Protein AF-A0A7K2EB29-F1 (afdb_monomer)

Sequence (87 aa):
MTESTPEQGSADGYAAALAELQKILDALEAPDVDVDALASHVDRAAELLRFCRERLVAAETQVTEIVAGLEDLTTESDAPGESSGDG

Nearest PDB structures (foldseek):
  6dkm-assembly2_C  TM=9.517E-01  e=2.958E+00  synthetic construct
  8oir-assembly1_Aa  TM=5.114E-01  e=1.850E+00  Homo sapiens
  8eja-assembly1_B  TM=6.001E-01  e=6.612E+00  synthetic construct
  5o66-assembly1_F  TM=5.734E-01  e=4.729E+00  Escherichia coli O157:H7
  7v2y-assembly1_E  TM=5.494E-01  e=6.612E+00  Saccharomyces cerevisiae S288C

Solvent-accessible surface area (backbone atoms only — not comparable to full-atom values): 5412 Å² total; per-residue (Å²): 141,80,81,92,71,89,87,69,81,48,91,85,25,66,70,49,44,51,55,51,44,52,53,45,50,57,53,65,70,37,96,82,57,50,75,72,54,50,54,54,46,51,52,52,42,52,53,42,51,50,53,46,48,54,53,50,52,54,50,52,52,53,52,51,54,51,52,53,55,53,51,58,72,54,55,81,76,64,76,83,84,78,73,88,80,89,130

Structure (mmCIF, N/CA/C/O backbone):
data_AF-A0A7K2EB29-F1
#
_entry.id   AF-A0A7K2EB29-F1
#
loop_
_atom_site.group_PDB
_atom_site.id
_atom_site.type_symbol
_atom_site.label_atom_id
_atom_site.label_alt_id
_atom_site.label_comp_id
_atom_site.label_asym_id
_atom_site.label_entity_id
_atom_site.label_seq_id
_atom_site.pdbx_PDB_ins_code
_atom_site.Cartn_x
_atom_site.Cartn_y
_atom_site.Cartn_z
_atom_site.occupancy
_atom_site.B_iso_or_equiv
_atom_site.auth_seq_id
_atom_site.auth_comp_id
_atom_site.auth_asym_id
_atom_site.auth_atom_id
_atom_site.pdbx_PDB_model_num
ATOM 1 N N . MET A 1 1 ? -32.409 -14.194 10.646 1.00 50.88 1 MET A N 1
ATOM 2 C CA . MET A 1 1 ? -31.369 -15.234 10.804 1.00 50.88 1 MET A CA 1
ATOM 3 C C . MET A 1 1 ? -30.916 -15.549 9.390 1.00 50.88 1 MET A C 1
ATOM 5 O O . MET A 1 1 ? -31.744 -16.045 8.647 1.00 50.88 1 MET A O 1
ATOM 9 N N . THR A 1 2 ? -29.779 -15.114 8.860 1.00 40.84 2 THR A N 1
ATOM 10 C CA . THR A 1 2 ? -28.398 -14.929 9.353 1.00 40.84 2 THR A CA 1
ATOM 11 C C . THR A 1 2 ? -27.786 -13.764 8.553 1.00 40.84 2 THR A C 1
ATOM 13 O O . THR A 1 2 ? -27.973 -13.702 7.346 1.00 40.84 2 THR A O 1
ATOM 16 N N . GLU A 1 3 ? -27.374 -12.683 9.206 1.00 37.62 3 GLU A N 1
ATOM 17 C CA . GLU A 1 3 ? -25.996 -12.384 9.637 1.00 37.62 3 GLU A CA 1
ATOM 18 C C . GLU A 1 3 ? -25.286 -11.465 8.630 1.00 37.62 3 GLU A C 1
ATOM 20 O O . GLU A 1 3 ? -25.116 -11.773 7.455 1.00 37.62 3 GLU A O 1
ATOM 25 N N . SER A 1 4 ? -24.969 -10.273 9.126 1.00 46.00 4 SER A N 1
ATOM 26 C CA . SER A 1 4 ? -24.246 -9.199 8.468 1.00 46.00 4 SER A CA 1
ATOM 27 C C . SER A 1 4 ? -22.870 -9.683 8.012 1.00 46.00 4 SER A C 1
ATOM 29 O O . SER A 1 4 ? -22.025 -9.988 8.846 1.00 46.00 4 SER A O 1
ATOM 31 N N . THR A 1 5 ? -22.604 -9.716 6.708 1.00 41.78 5 THR A N 1
ATOM 32 C CA . THR A 1 5 ? -21.235 -9.861 6.194 1.00 41.78 5 THR A CA 1
ATOM 33 C C . THR A 1 5 ? -20.850 -8.545 5.528 1.00 41.78 5 THR A C 1
ATOM 35 O O . THR A 1 5 ? -21.435 -8.207 4.496 1.00 41.7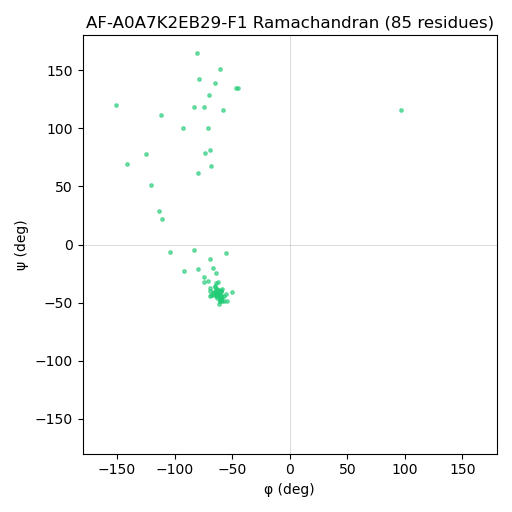8 5 THR A O 1
ATOM 38 N N . PRO A 1 6 ? -19.910 -7.756 6.080 1.00 45.75 6 PRO A N 1
ATOM 39 C CA . PRO A 1 6 ? -19.315 -6.661 5.336 1.00 45.75 6 PRO A CA 1
ATOM 40 C C . PRO A 1 6 ? -18.361 -7.270 4.298 1.00 45.75 6 PRO A C 1
ATOM 42 O O . PRO A 1 6 ? -17.149 -7.303 4.474 1.00 45.75 6 PRO A O 1
ATOM 45 N N . GLU A 1 7 ? -18.930 -7.771 3.203 1.00 43.94 7 GLU A N 1
ATOM 46 C CA . GLU A 1 7 ? -18.245 -8.068 1.940 1.00 43.94 7 GLU A CA 1
ATOM 47 C C . GLU A 1 7 ? -17.825 -6.739 1.293 1.00 43.94 7 GLU A C 1
ATOM 49 O O . GLU A 1 7 ? -18.394 -6.302 0.298 1.00 43.94 7 GLU A O 1
ATOM 54 N N . GLN A 1 8 ? -16.890 -6.018 1.906 1.00 46.22 8 GLN A N 1
ATOM 55 C CA . GLN A 1 8 ? -16.304 -4.807 1.322 1.00 46.22 8 GLN A CA 1
ATOM 56 C C . GLN A 1 8 ? -14.793 -4.993 1.177 1.00 46.22 8 GLN A C 1
ATOM 58 O O . GLN A 1 8 ? -13.984 -4.167 1.591 1.00 46.22 8 GLN A O 1
ATOM 63 N N . GLY A 1 9 ? -14.413 -6.108 0.551 1.00 44.88 9 GLY A N 1
ATOM 64 C CA . GLY A 1 9 ? -13.160 -6.234 -0.185 1.00 44.88 9 GLY A CA 1
ATOM 65 C C . GLY A 1 9 ? -13.320 -5.599 -1.564 1.00 44.88 9 GLY A C 1
ATOM 66 O O . GLY A 1 9 ? -13.273 -6.292 -2.576 1.00 44.88 9 GLY A O 1
ATOM 67 N N . SER A 1 10 ? -13.596 -4.294 -1.610 1.00 42.44 10 SER A N 1
ATOM 68 C CA . SER A 1 10 ? -13.667 -3.555 -2.871 1.00 42.44 10 SER A CA 1
ATOM 69 C C . SER A 1 10 ? -12.314 -3.633 -3.579 1.00 42.44 10 SER A C 1
ATOM 71 O O . SER A 1 10 ? -11.273 -3.737 -2.930 1.00 42.44 10 SER A O 1
ATOM 73 N N . ALA A 1 11 ? -12.324 -3.567 -4.909 1.00 47.81 11 ALA A N 1
ATOM 74 C CA . ALA A 1 11 ? -11.141 -3.624 -5.773 1.00 47.81 11 ALA A CA 1
ATOM 75 C C . ALA A 1 11 ? -10.051 -2.569 -5.450 1.00 47.81 11 ALA A C 1
ATOM 77 O O . ALA A 1 11 ? -8.942 -2.671 -5.963 1.00 47.81 11 ALA A O 1
ATOM 78 N N . ASP A 1 12 ? -10.347 -1.631 -4.546 1.00 57.94 12 ASP A N 1
ATOM 79 C CA . ASP A 1 12 ? -9.478 -0.587 -3.993 1.00 57.94 12 ASP A CA 1
ATOM 80 C C . ASP A 1 12 ? -9.129 -0.816 -2.500 1.00 57.94 12 ASP A C 1
ATOM 82 O O . ASP A 1 12 ? -8.862 0.120 -1.753 1.00 57.94 12 ASP A O 1
ATOM 86 N N . GLY A 1 13 ? -9.223 -2.050 -1.998 1.00 79.50 13 GLY A N 1
ATOM 87 C CA . GLY A 1 13 ? -8.992 -2.388 -0.590 1.00 79.50 13 GLY A CA 1
ATOM 88 C C . GLY A 1 13 ? -7.511 -2.514 -0.211 1.00 79.50 13 GLY A C 1
ATOM 89 O O . GLY A 1 13 ? -6.643 -2.707 -1.060 1.00 79.50 13 GLY A O 1
ATOM 90 N N . TYR A 1 14 ? -7.215 -2.500 1.095 1.00 86.25 14 TYR A N 1
ATOM 91 C CA . TYR A 1 14 ? -5.854 -2.701 1.630 1.00 86.25 14 TYR A CA 1
ATOM 92 C C . TYR A 1 14 ? -5.168 -3.958 1.059 1.00 86.25 14 TYR A C 1
ATOM 94 O O . TYR A 1 14 ? -3.995 -3.923 0.699 1.00 86.25 14 TYR A O 1
ATOM 102 N N . ALA A 1 15 ? -5.912 -5.061 0.915 1.00 87.75 15 ALA A N 1
ATOM 103 C CA . ALA A 1 15 ? -5.399 -6.304 0.340 1.00 87.75 15 ALA A CA 1
ATOM 104 C C . ALA A 1 15 ? -5.010 -6.170 -1.146 1.00 87.75 15 ALA A C 1
ATOM 106 O O . ALA A 1 15 ? -4.017 -6.757 -1.572 1.00 87.75 15 ALA A O 1
ATOM 107 N N . ALA A 1 16 ? -5.759 -5.383 -1.924 1.00 87.81 16 ALA A N 1
ATOM 108 C CA . ALA A 1 16 ? -5.441 -5.115 -3.325 1.00 87.81 16 ALA A CA 1
ATOM 109 C C . ALA A 1 16 ? -4.183 -4.243 -3.443 1.00 87.81 16 ALA A C 1
ATOM 111 O O . ALA A 1 16 ? -3.277 -4.583 -4.203 1.00 87.81 16 ALA A O 1
ATOM 112 N N . ALA A 1 17 ? -4.080 -3.193 -2.621 1.00 90.06 17 ALA A N 1
ATOM 113 C CA . ALA A 1 17 ? -2.890 -2.347 -2.551 1.00 90.06 17 ALA A CA 1
ATOM 114 C C . ALA A 1 17 ? -1.636 -3.145 -2.149 1.00 90.06 17 ALA A C 1
ATOM 116 O O . ALA A 1 17 ? -0.567 -2.962 -2.728 1.00 90.06 17 ALA A O 1
ATOM 117 N N . LEU A 1 18 ? -1.771 -4.084 -1.206 1.00 90.62 18 LEU A N 1
ATOM 118 C CA . LEU A 1 18 ? -0.683 -4.975 -0.804 1.00 90.62 18 LEU A CA 1
ATOM 119 C C . LEU A 1 18 ? -0.268 -5.936 -1.931 1.00 90.62 18 LEU A C 1
ATOM 121 O O . LEU A 1 18 ? 0.922 -6.146 -2.155 1.00 90.62 18 LEU A O 1
ATOM 125 N N . ALA A 1 19 ? -1.233 -6.494 -2.665 1.00 92.50 19 ALA A N 1
ATOM 126 C CA . ALA A 1 19 ? -0.948 -7.354 -3.810 1.00 92.50 19 ALA A CA 1
ATOM 127 C C . ALA A 1 19 ? -0.256 -6.590 -4.952 1.00 92.50 19 ALA A C 1
ATOM 129 O O . ALA A 1 19 ? 0.604 -7.146 -5.634 1.00 92.50 19 ALA A O 1
ATOM 130 N N . GLU A 1 20 ? -0.616 -5.324 -5.172 1.00 91.94 20 GLU A N 1
ATOM 131 C CA . GLU A 1 20 ? 0.057 -4.458 -6.143 1.00 91.94 20 GLU A CA 1
ATOM 132 C C . GLU A 1 20 ? 1.486 -4.121 -5.699 1.00 91.94 20 GLU A C 1
ATOM 134 O O . GLU A 1 20 ? 2.409 -4.257 -6.499 1.00 91.94 20 GLU A O 1
ATOM 139 N N . LEU A 1 21 ? 1.698 -3.794 -4.418 1.00 93.69 21 LEU A N 1
ATOM 140 C CA . LEU A 1 21 ? 3.036 -3.592 -3.852 1.00 93.69 21 LEU A CA 1
ATOM 141 C C . LEU A 1 21 ? 3.942 -4.810 -4.063 1.00 93.69 21 LEU A C 1
ATOM 143 O O . LEU A 1 21 ? 5.094 -4.644 -4.457 1.00 93.69 21 LEU A O 1
ATOM 147 N N . GLN A 1 22 ? 3.422 -6.024 -3.864 1.00 93.19 22 GLN A N 1
ATOM 148 C CA . GLN A 1 22 ? 4.195 -7.246 -4.095 1.00 93.19 22 GLN A CA 1
ATOM 149 C C . GLN A 1 22 ? 4.626 -7.384 -5.561 1.00 93.19 22 GLN A C 1
ATOM 151 O O . GLN A 1 22 ? 5.789 -7.663 -5.828 1.00 93.19 22 GLN A O 1
ATOM 156 N N . LYS A 1 23 ? 3.729 -7.101 -6.515 1.00 92.44 23 LYS A N 1
ATOM 157 C CA . LYS A 1 23 ? 4.063 -7.125 -7.950 1.00 92.44 23 LYS A CA 1
ATOM 158 C C . LYS A 1 23 ? 5.123 -6.091 -8.318 1.00 92.44 23 LYS A C 1
ATOM 160 O O . LYS A 1 23 ? 5.965 -6.358 -9.168 1.00 92.44 23 LYS A O 1
ATOM 165 N N . ILE A 1 24 ? 5.063 -4.908 -7.705 1.00 92.31 24 ILE A N 1
ATOM 166 C CA . ILE A 1 24 ? 6.068 -3.864 -7.911 1.00 92.31 24 ILE A CA 1
ATOM 167 C C . ILE A 1 24 ? 7.428 -4.339 -7.391 1.00 92.31 24 ILE A C 1
ATOM 169 O O . ILE A 1 24 ? 8.425 -4.171 -8.087 1.00 92.31 24 ILE A O 1
ATOM 173 N N . LEU A 1 25 ? 7.473 -4.969 -6.213 1.00 91.50 25 LEU A N 1
ATOM 174 C CA . LEU A 1 25 ? 8.703 -5.555 -5.671 1.00 91.50 25 LEU A CA 1
ATOM 175 C C . LEU A 1 25 ? 9.273 -6.632 -6.602 1.00 91.50 25 LEU A C 1
ATOM 177 O O . LEU A 1 25 ? 10.445 -6.551 -6.956 1.00 91.50 25 LEU A O 1
ATOM 181 N N . ASP A 1 26 ? 8.440 -7.560 -7.081 1.00 91.56 26 ASP A N 1
ATOM 182 C CA . ASP A 1 26 ? 8.870 -8.599 -8.027 1.00 91.56 26 ASP A CA 1
ATOM 183 C C . ASP A 1 26 ? 9.446 -7.989 -9.323 1.00 91.56 26 ASP A C 1
ATOM 185 O O . ASP A 1 26 ? 10.432 -8.476 -9.874 1.00 91.56 26 ASP A O 1
ATOM 189 N N . ALA A 1 27 ? 8.854 -6.892 -9.810 1.00 88.12 27 ALA A N 1
ATOM 190 C CA . ALA A 1 27 ? 9.337 -6.182 -10.994 1.00 88.12 27 ALA A CA 1
ATOM 191 C C . ALA A 1 27 ? 10.660 -5.434 -10.751 1.00 88.12 27 ALA A C 1
ATOM 193 O O . ALA A 1 27 ? 11.461 -5.296 -11.674 1.00 88.12 27 ALA A O 1
ATOM 194 N N . LEU A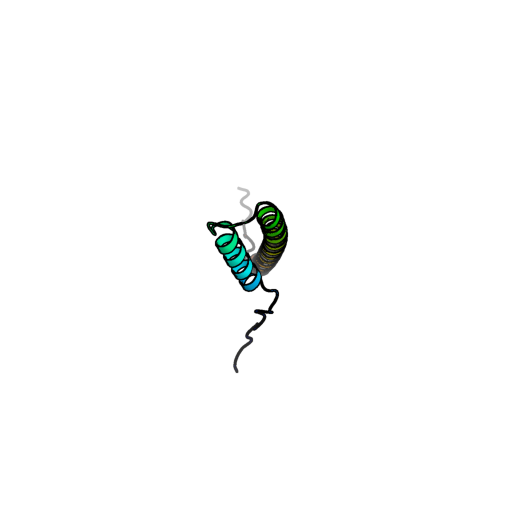 1 28 ? 10.896 -4.946 -9.530 1.00 88.06 28 LEU A N 1
ATOM 195 C CA . LEU A 1 28 ? 12.140 -4.279 -9.135 1.00 88.06 28 LEU A CA 1
ATOM 196 C C . LEU A 1 28 ? 13.304 -5.257 -8.942 1.00 88.06 28 LEU A C 1
ATOM 198 O O . LEU A 1 28 ? 14.454 -4.875 -9.137 1.00 88.06 28 LEU A O 1
ATOM 202 N N . GLU A 1 29 ? 13.019 -6.505 -8.574 1.00 88.50 29 GLU A N 1
ATOM 203 C CA . GLU A 1 29 ? 14.022 -7.566 -8.421 1.00 88.50 29 GLU A CA 1
ATOM 204 C C . GLU A 1 29 ? 14.385 -8.249 -9.752 1.00 88.50 29 GLU A C 1
ATOM 206 O O . GLU A 1 29 ? 15.286 -9.091 -9.803 1.00 88.50 29 GLU A O 1
ATOM 211 N N . ALA A 1 30 ? 13.708 -7.885 -10.846 1.00 88.75 30 ALA A N 1
ATOM 212 C CA . ALA A 1 30 ? 13.978 -8.438 -12.163 1.00 88.75 30 ALA A CA 1
ATOM 213 C C . ALA A 1 30 ? 15.393 -8.058 -12.656 1.00 88.75 30 ALA A C 1
ATOM 215 O O . ALA A 1 30 ? 15.813 -6.907 -12.524 1.00 88.75 30 ALA A O 1
ATOM 216 N N . PRO A 1 31 ? 16.132 -8.993 -13.284 1.00 82.06 31 PRO A N 1
ATOM 217 C CA . PRO A 1 31 ? 17.533 -8.783 -13.660 1.00 82.06 31 PRO A CA 1
ATOM 218 C C . PRO A 1 31 ? 17.746 -7.721 -14.752 1.00 82.06 31 PRO A C 1
ATOM 220 O O . PRO A 1 31 ? 18.847 -7.190 -14.864 1.00 82.06 31 PRO A O 1
ATOM 223 N N . ASP A 1 32 ? 16.708 -7.399 -15.528 1.00 85.25 32 ASP A N 1
ATOM 224 C CA . ASP A 1 32 ? 16.741 -6.448 -16.649 1.00 85.25 32 ASP A CA 1
ATOM 225 C C . ASP A 1 32 ? 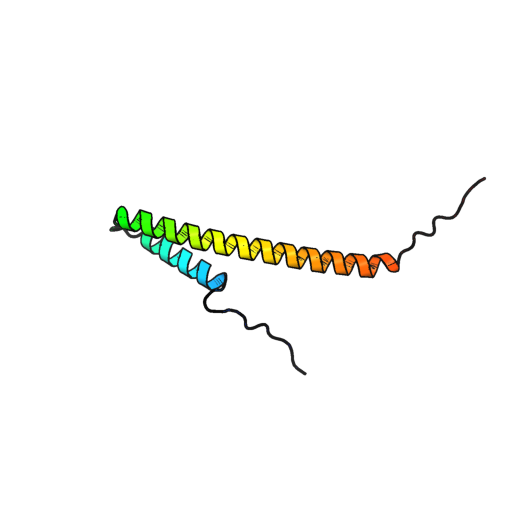15.884 -5.194 -16.379 1.00 85.25 32 ASP A C 1
ATOM 227 O O . ASP A 1 32 ? 15.317 -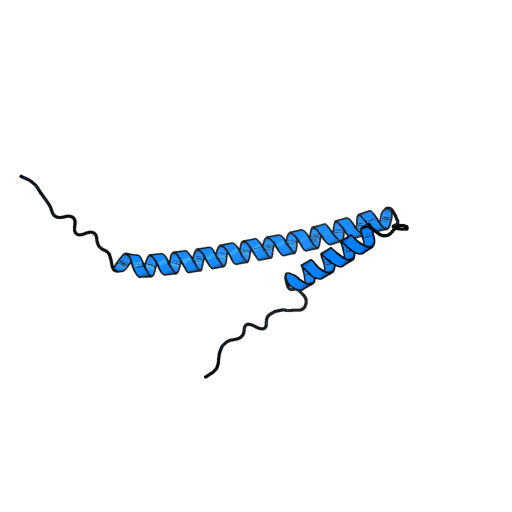4.601 -17.298 1.00 85.25 32 ASP A O 1
ATOM 231 N N . VAL A 1 33 ? 15.727 -4.801 -15.110 1.00 84.50 33 VAL A N 1
ATOM 232 C CA . VAL A 1 33 ? 14.950 -3.605 -14.760 1.00 84.50 33 VAL A CA 1
ATOM 233 C C . VAL A 1 33 ? 15.669 -2.321 -15.201 1.00 84.50 33 VAL A C 1
ATOM 235 O O . VAL A 1 33 ? 16.843 -2.098 -14.901 1.00 84.50 33 VAL A O 1
ATOM 238 N N . ASP A 1 34 ? 14.950 -1.457 -15.919 1.00 86.56 34 ASP A N 1
ATOM 239 C CA . ASP A 1 34 ? 15.452 -0.152 -16.357 1.00 86.56 34 ASP A CA 1
ATOM 240 C C . ASP A 1 34 ? 15.405 0.877 -15.209 1.00 86.56 34 ASP A C 1
ATOM 242 O O . ASP A 1 34 ? 14.466 0.893 -14.408 1.00 86.56 34 ASP A O 1
ATOM 246 N N . VAL A 1 35 ? 16.406 1.757 -15.123 1.00 84.19 35 VAL A N 1
ATOM 247 C CA . VAL A 1 35 ? 16.514 2.778 -14.065 1.00 84.19 35 VAL A CA 1
ATOM 248 C C . VAL A 1 35 ? 15.352 3.782 -14.071 1.00 84.19 35 VAL A C 1
ATOM 250 O O . VAL A 1 35 ? 14.916 4.224 -13.006 1.00 84.19 35 VAL A O 1
ATOM 253 N N . ASP A 1 36 ? 14.793 4.099 -15.239 1.00 86.12 36 ASP A N 1
ATOM 254 C CA . ASP A 1 36 ? 13.624 4.975 -15.357 1.00 86.12 36 ASP A CA 1
ATOM 255 C C . ASP A 1 36 ? 12.339 4.244 -14.919 1.00 86.12 36 ASP A C 1
ATOM 257 O O . ASP A 1 36 ? 11.433 4.834 -14.312 1.00 86.12 36 ASP A O 1
ATOM 261 N N . ALA A 1 37 ? 12.277 2.926 -15.147 1.00 85.94 37 ALA A N 1
ATOM 262 C CA . ALA A 1 37 ? 11.197 2.077 -14.644 1.00 85.94 37 ALA A CA 1
ATOM 263 C C . ALA A 1 37 ? 11.259 1.928 -13.114 1.00 85.94 37 ALA A C 1
ATOM 265 O O . ALA A 1 37 ? 10.221 1.981 -12.455 1.00 85.94 37 ALA A O 1
ATOM 266 N N . LEU A 1 38 ? 12.463 1.832 -12.537 1.00 87.19 38 LEU A N 1
ATOM 267 C CA . LEU A 1 38 ? 12.695 1.837 -11.087 1.00 87.19 38 LEU A CA 1
ATOM 268 C C . LEU A 1 38 ? 12.076 3.069 -10.418 1.00 87.19 38 LEU A C 1
ATOM 270 O O . LEU A 1 38 ? 11.345 2.928 -9.438 1.00 87.19 38 LEU A O 1
ATOM 274 N N . ALA A 1 39 ? 12.324 4.267 -10.955 1.00 89.38 39 ALA A N 1
ATOM 275 C CA . ALA A 1 39 ? 11.766 5.501 -10.404 1.00 89.38 39 ALA A CA 1
ATOM 276 C C . ALA A 1 39 ? 10.228 5.491 -10.418 1.00 89.38 39 ALA A C 1
ATOM 278 O O . ALA A 1 39 ? 9.596 5.811 -9.411 1.00 89.38 39 ALA A O 1
ATOM 279 N N . SER A 1 40 ? 9.632 5.051 -11.529 1.00 91.25 40 SER A N 1
ATOM 280 C CA . SER A 1 40 ? 8.174 4.965 -11.689 1.00 91.25 40 SER A CA 1
ATOM 281 C C . SER A 1 40 ? 7.541 3.939 -10.738 1.00 91.25 40 SER A C 1
ATOM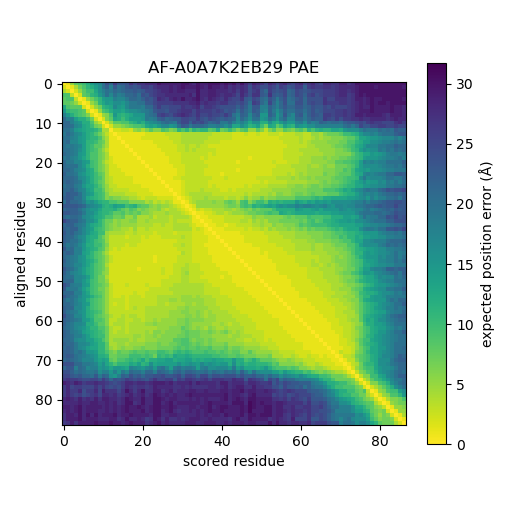 283 O O . SER A 1 40 ? 6.509 4.196 -10.121 1.00 91.25 40 SER A O 1
ATOM 285 N N . HIS A 1 41 ? 8.177 2.777 -10.580 1.00 90.88 41 HIS A N 1
ATOM 286 C CA . HIS A 1 41 ? 7.754 1.724 -9.657 1.00 90.88 41 HIS A CA 1
ATOM 287 C C . HIS A 1 41 ? 7.821 2.171 -8.193 1.00 90.88 41 HIS A C 1
ATOM 289 O O . HIS A 1 41 ? 6.891 1.919 -7.427 1.00 90.88 41 HIS A O 1
ATOM 295 N N . VAL A 1 42 ? 8.891 2.868 -7.803 1.00 92.44 42 VAL A N 1
ATOM 296 C CA . VAL A 1 42 ? 9.048 3.392 -6.440 1.00 92.44 42 VAL A CA 1
ATOM 297 C C . VAL A 1 42 ? 8.022 4.486 -6.140 1.00 92.44 42 VAL A C 1
ATOM 299 O O . VAL A 1 42 ? 7.451 4.484 -5.049 1.00 92.44 42 VAL A O 1
ATOM 302 N N . ASP A 1 43 ? 7.745 5.385 -7.090 1.00 93.56 43 ASP A N 1
ATOM 303 C CA . ASP A 1 43 ? 6.719 6.423 -6.927 1.00 93.56 43 ASP A CA 1
ATOM 304 C C . ASP A 1 43 ? 5.337 5.796 -6.699 1.00 93.56 43 ASP A C 1
ATOM 306 O O . ASP A 1 43 ? 4.671 6.076 -5.699 1.00 93.56 43 ASP A O 1
ATOM 310 N N . ARG A 1 44 ? 4.971 4.818 -7.536 1.00 92.44 44 ARG A N 1
ATOM 311 C CA . ARG A 1 44 ? 3.724 4.065 -7.380 1.00 92.44 44 ARG A CA 1
ATOM 312 C C . ARG A 1 44 ? 3.645 3.326 -6.042 1.00 92.44 44 ARG A C 1
ATOM 314 O O . ARG A 1 44 ? 2.611 3.354 -5.375 1.00 92.44 44 ARG A O 1
ATOM 321 N N . ALA A 1 45 ? 4.731 2.682 -5.616 1.00 94.25 45 ALA A N 1
ATOM 322 C CA . ALA A 1 45 ? 4.784 2.018 -4.316 1.00 94.25 45 ALA A CA 1
ATOM 323 C C . ALA A 1 45 ? 4.582 3.011 -3.158 1.00 94.25 45 ALA A C 1
ATOM 325 O O . ALA A 1 45 ? 3.884 2.701 -2.191 1.00 94.25 45 ALA A O 1
ATOM 326 N N . ALA A 1 46 ? 5.140 4.220 -3.255 1.00 94.69 46 ALA A N 1
ATOM 327 C CA . ALA A 1 46 ? 4.961 5.255 -2.243 1.00 94.69 46 ALA A CA 1
ATOM 328 C C . ALA A 1 46 ? 3.494 5.706 -2.123 1.00 94.69 46 ALA A C 1
ATOM 330 O O . ALA A 1 46 ? 3.012 5.911 -1.005 1.00 94.69 46 ALA A O 1
ATOM 331 N N . GLU A 1 47 ? 2.766 5.819 -3.238 1.00 94.50 47 GLU A N 1
ATOM 332 C CA . GLU A 1 47 ? 1.323 6.101 -3.231 1.00 94.50 47 GLU A CA 1
ATOM 333 C C . GLU A 1 47 ? 0.532 5.006 -2.506 1.00 94.50 47 GLU A C 1
ATOM 335 O O . GLU A 1 47 ? -0.263 5.296 -1.608 1.00 94.50 47 GLU A O 1
ATOM 340 N N . LEU A 1 48 ? 0.793 3.741 -2.846 1.00 93.38 48 LEU A N 1
ATOM 341 C CA . LEU A 1 48 ? 0.124 2.591 -2.233 1.00 93.38 48 LEU A CA 1
ATOM 342 C C . LEU A 1 48 ? 0.410 2.506 -0.729 1.00 93.38 48 LEU A C 1
ATOM 344 O O . LEU A 1 48 ? -0.494 2.250 0.063 1.00 93.38 48 LEU A O 1
ATOM 348 N N . LEU A 1 49 ? 1.646 2.784 -0.308 1.00 92.56 49 LEU A N 1
ATOM 349 C CA . LEU A 1 49 ? 2.014 2.815 1.109 1.00 92.56 49 LEU A CA 1
ATOM 350 C C . LEU A 1 49 ? 1.289 3.924 1.878 1.00 92.56 49 LEU A C 1
ATOM 352 O O . LEU A 1 49 ? 0.846 3.693 3.007 1.00 92.56 49 LEU A O 1
ATOM 356 N N . ARG A 1 50 ? 1.137 5.115 1.284 1.00 93.50 50 ARG A N 1
ATOM 357 C CA . ARG A 1 50 ? 0.351 6.205 1.888 1.00 93.50 50 ARG A CA 1
ATOM 358 C C . ARG A 1 50 ? -1.099 5.782 2.084 1.00 93.50 50 ARG A C 1
ATOM 360 O O . ARG A 1 50 ? -1.609 5.896 3.197 1.00 93.50 50 ARG A O 1
ATOM 367 N N . PHE A 1 51 ? -1.708 5.210 1.049 1.00 91.81 51 PHE A N 1
ATOM 368 C CA . PHE A 1 51 ? -3.067 4.682 1.116 1.00 91.81 51 PHE A CA 1
ATOM 369 C C . PHE A 1 51 ? -3.226 3.626 2.224 1.00 91.81 51 PHE A C 1
ATOM 371 O O . PHE A 1 51 ? -4.124 3.716 3.064 1.00 91.81 51 PHE A O 1
ATOM 378 N N . CYS A 1 52 ? -2.316 2.650 2.280 1.00 91.50 52 CYS A N 1
ATOM 379 C CA . CYS A 1 52 ? -2.306 1.618 3.315 1.00 91.50 52 CYS A CA 1
ATOM 380 C C . CYS A 1 52 ? -2.221 2.220 4.724 1.00 91.50 52 CYS A C 1
ATOM 382 O O . CYS A 1 52 ? -2.964 1.814 5.619 1.00 91.50 52 CYS A O 1
ATOM 384 N N . ARG A 1 53 ? -1.354 3.219 4.924 1.00 92.75 53 ARG A N 1
ATOM 385 C CA . ARG A 1 53 ? -1.191 3.892 6.216 1.00 92.75 53 ARG A CA 1
ATOM 386 C C . ARG A 1 53 ? -2.451 4.639 6.641 1.00 92.75 53 ARG A C 1
ATOM 388 O O . ARG A 1 53 ? -2.847 4.532 7.796 1.00 92.75 53 ARG A O 1
ATOM 395 N N . GLU A 1 54 ? -3.089 5.372 5.736 1.00 92.31 54 GLU A N 1
ATOM 396 C CA . GLU A 1 54 ? -4.344 6.075 6.029 1.00 92.31 54 GLU A CA 1
ATOM 397 C C . GLU A 1 54 ? -5.450 5.106 6.452 1.00 92.31 54 GLU A C 1
ATOM 399 O O . GLU A 1 54 ? -6.186 5.370 7.405 1.00 92.31 54 GLU A O 1
ATOM 404 N N . ARG A 1 55 ? -5.533 3.946 5.792 1.00 89.81 55 ARG A N 1
ATOM 405 C CA . ARG A 1 55 ? -6.494 2.898 6.149 1.00 89.81 55 ARG A CA 1
ATOM 406 C C . ARG A 1 55 ? -6.234 2.321 7.536 1.00 89.81 55 ARG A C 1
ATOM 408 O O . ARG A 1 55 ? -7.192 2.142 8.283 1.00 89.81 55 ARG A O 1
ATOM 415 N N . LEU A 1 56 ? -4.970 2.070 7.878 1.00 91.25 56 LEU A N 1
ATOM 416 C CA . LEU A 1 56 ? -4.587 1.575 9.201 1.00 91.25 56 LEU A CA 1
ATOM 417 C C . LEU A 1 56 ? -4.922 2.584 10.301 1.00 91.25 56 LEU A C 1
ATOM 419 O O . LEU A 1 56 ? -5.535 2.201 11.290 1.00 91.25 56 LEU A O 1
ATOM 423 N N . VAL A 1 57 ? -4.603 3.866 10.100 1.00 92.75 57 VAL A N 1
ATOM 424 C CA . VAL A 1 57 ? -4.933 4.927 11.067 1.00 92.75 57 VAL A CA 1
ATOM 425 C C . VAL A 1 57 ? -6.445 5.042 11.257 1.00 92.75 57 VAL A C 1
ATOM 427 O O . VAL A 1 57 ? -6.919 5.103 12.385 1.00 92.75 57 VAL A O 1
ATOM 430 N N . ALA A 1 58 ? -7.222 5.012 10.171 1.00 90.06 58 ALA A N 1
ATOM 431 C CA . ALA A 1 58 ? -8.680 5.051 10.264 1.00 90.06 58 ALA A CA 1
ATOM 432 C C . ALA A 1 58 ? -9.248 3.848 11.040 1.00 90.06 58 ALA A C 1
ATOM 434 O O . ALA A 1 58 ? -10.176 4.008 11.831 1.00 90.06 58 ALA A O 1
ATOM 435 N N . ALA A 1 59 ? -8.687 2.654 10.828 1.00 89.44 59 ALA A N 1
ATOM 436 C CA . ALA A 1 59 ? -9.077 1.460 11.570 1.00 89.44 59 ALA A CA 1
ATOM 437 C C . ALA A 1 59 ? -8.706 1.570 13.059 1.00 89.44 59 ALA A C 1
ATOM 439 O O . ALA A 1 59 ? -9.529 1.258 13.913 1.00 89.44 59 ALA A O 1
ATOM 440 N N . GLU A 1 60 ? -7.506 2.060 13.377 1.00 93.62 60 GLU A N 1
ATOM 441 C CA . GLU A 1 60 ? -7.050 2.298 14.752 1.00 93.62 60 GLU A CA 1
ATOM 442 C C . GLU A 1 60 ? -7.960 3.288 15.492 1.00 93.62 60 GLU A C 1
ATOM 444 O O . GLU A 1 60 ? -8.374 3.021 16.622 1.00 93.62 60 GLU A O 1
ATOM 449 N N . THR A 1 61 ? -8.328 4.400 14.845 1.00 94.56 61 THR A N 1
ATOM 450 C CA . THR A 1 61 ? -9.275 5.373 15.405 1.00 94.56 61 THR A CA 1
ATOM 451 C C . THR A 1 61 ? -10.622 4.721 15.697 1.00 94.56 61 THR A C 1
ATOM 453 O O . THR A 1 61 ? -11.114 4.832 16.815 1.00 94.56 61 THR A O 1
ATOM 456 N N . GLN A 1 62 ? -11.178 3.971 14.742 1.00 92.31 62 GLN A N 1
ATOM 457 C CA . GLN A 1 62 ? -12.464 3.299 14.927 1.00 92.31 62 GLN A CA 1
ATOM 458 C C . GLN A 1 62 ? -12.427 2.287 16.081 1.00 92.31 62 GLN A C 1
ATOM 460 O O . GLN A 1 62 ? -13.354 2.239 16.885 1.00 92.31 62 GLN A O 1
ATOM 465 N N . VAL A 1 63 ? -11.359 1.491 16.192 1.00 94.44 63 VAL A N 1
ATOM 466 C CA . VAL A 1 63 ? -11.180 0.557 17.314 1.00 94.44 63 VAL A CA 1
ATOM 467 C C . VAL A 1 63 ? -11.118 1.315 18.639 1.00 94.44 63 VAL A C 1
ATOM 469 O O . VAL A 1 63 ? -11.780 0.918 19.593 1.00 94.44 63 VAL A O 1
ATOM 472 N N . THR A 1 64 ? -10.370 2.417 18.688 1.00 94.56 64 THR A N 1
ATOM 473 C CA . THR A 1 64 ? -10.243 3.250 19.891 1.00 94.56 64 THR A CA 1
ATOM 474 C C . THR A 1 64 ? -11.592 3.827 20.324 1.00 94.56 64 THR A C 1
ATOM 476 O O . THR A 1 64 ? -11.935 3.748 21.499 1.00 94.56 64 THR A O 1
ATOM 479 N N . GLU A 1 65 ? -12.388 4.350 19.387 1.00 94.50 65 GLU A N 1
ATOM 480 C CA . GLU A 1 65 ? -13.732 4.872 19.671 1.00 94.50 65 GLU A CA 1
ATOM 481 C C . GLU A 1 65 ? -14.683 3.784 20.180 1.00 94.50 65 GLU A C 1
ATOM 483 O O . GLU A 1 65 ? -15.436 4.015 21.125 1.00 94.50 65 GLU A O 1
ATOM 488 N N . ILE A 1 66 ? -14.631 2.587 19.587 1.00 94.75 66 ILE A N 1
AT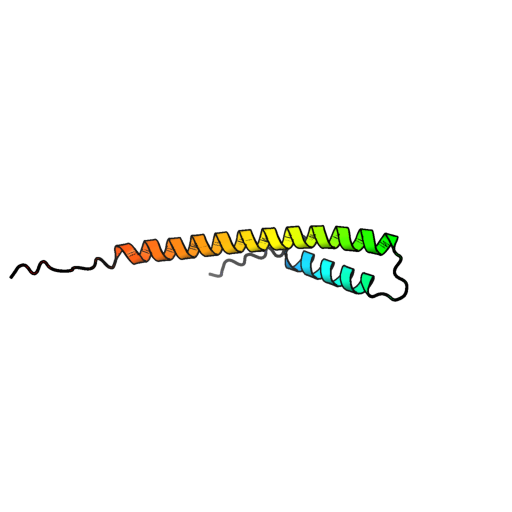OM 489 C CA . ILE A 1 66 ? -15.428 1.444 20.043 1.00 94.75 66 ILE A CA 1
ATOM 490 C C . ILE A 1 66 ? -15.044 1.089 21.481 1.00 94.75 66 ILE A C 1
ATOM 492 O O . ILE A 1 66 ? -15.923 1.010 22.331 1.00 94.75 66 ILE A O 1
ATOM 496 N N . VAL A 1 67 ? -13.751 0.912 21.770 1.00 94.38 67 VAL A N 1
ATOM 497 C CA . VAL A 1 67 ? -13.272 0.551 23.115 1.00 94.38 67 VAL A CA 1
ATOM 498 C C . VAL A 1 67 ? -13.678 1.603 24.149 1.00 94.38 67 VAL A C 1
ATOM 500 O O . VAL A 1 67 ? -14.261 1.233 25.165 1.00 94.38 67 VAL A O 1
ATOM 503 N N . ALA A 1 68 ? -13.477 2.890 23.858 1.00 93.50 68 ALA A N 1
ATOM 504 C CA . ALA A 1 68 ? -13.879 3.977 24.751 1.00 93.50 68 ALA A CA 1
ATOM 505 C C . ALA A 1 68 ? -15.392 3.972 25.031 1.00 93.50 68 ALA A C 1
ATOM 507 O O . ALA A 1 68 ? -15.821 4.162 26.167 1.00 93.50 68 ALA A O 1
ATOM 508 N N . GLY A 1 69 ? -16.212 3.699 24.010 1.00 91.69 69 GLY A N 1
ATOM 509 C CA . GLY A 1 69 ? -17.657 3.548 24.178 1.00 91.69 69 GLY A CA 1
ATOM 510 C C . GLY A 1 69 ? -18.047 2.351 25.051 1.00 91.69 69 GLY A C 1
ATOM 511 O O . GLY A 1 69 ? -19.026 2.430 25.785 1.00 91.69 69 GLY A O 1
ATOM 512 N N . LEU A 1 70 ? -17.290 1.247 25.015 1.00 92.00 70 LEU A N 1
ATOM 513 C CA . LEU A 1 70 ? -17.512 0.124 25.933 1.00 92.00 70 LEU A CA 1
ATOM 514 C C . LEU A 1 70 ? -17.140 0.485 27.380 1.00 92.00 70 LEU A C 1
ATOM 5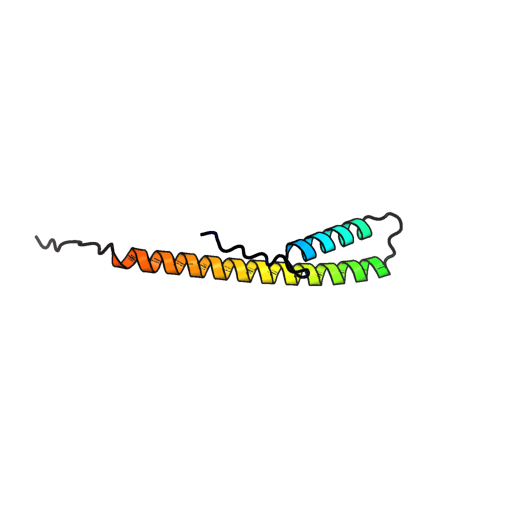16 O O . LEU A 1 70 ? -17.862 0.096 28.295 1.00 92.00 70 LEU A O 1
ATOM 520 N N . GLU A 1 71 ? -16.046 1.218 27.595 1.00 87.50 71 GLU A N 1
ATOM 521 C CA . GLU A 1 71 ? -15.600 1.640 28.932 1.00 87.50 71 GLU A CA 1
ATOM 522 C C . GLU A 1 71 ? -16.614 2.582 29.604 1.00 87.50 71 GLU A C 1
ATOM 524 O O . GLU A 1 71 ? -16.942 2.397 30.782 1.00 87.50 71 GLU A O 1
ATOM 529 N N . ASP A 1 72 ? -17.176 3.525 28.843 1.00 86.19 72 ASP A N 1
ATOM 530 C CA . ASP A 1 72 ? -18.218 4.457 29.300 1.00 86.19 72 ASP A CA 1
ATOM 531 C C . ASP A 1 72 ? -19.465 3.704 29.803 1.00 86.19 72 ASP A C 1
ATOM 533 O O . ASP A 1 72 ? -19.924 3.923 30.925 1.00 86.19 72 ASP A O 1
ATOM 537 N N . LEU A 1 73 ? -19.919 2.692 29.049 1.00 80.00 73 LEU A N 1
ATOM 538 C CA . LEU A 1 73 ? -21.057 1.838 29.422 1.00 80.00 73 LEU A CA 1
ATOM 539 C C . LEU A 1 73 ? -20.818 0.999 30.689 1.00 80.00 73 LEU A C 1
ATOM 541 O O . LEU A 1 73 ? -21.774 0.577 31.340 1.00 80.00 73 LEU A O 1
ATOM 545 N N . THR A 1 74 ? -19.561 0.714 31.034 1.00 75.62 74 THR A N 1
ATOM 546 C CA . THR A 1 74 ? -19.212 -0.081 32.226 1.00 75.62 74 THR A CA 1
ATOM 547 C C . THR A 1 74 ? -18.966 0.767 33.474 1.00 75.62 74 THR A C 1
ATOM 549 O O . THR A 1 74 ? -19.141 0.272 34.587 1.00 75.62 74 THR A O 1
ATOM 552 N N . THR A 1 75 ? -18.626 2.049 33.311 1.00 61.22 75 THR A N 1
ATOM 553 C CA . THR A 1 75 ? -18.262 2.951 34.418 1.00 61.22 75 THR A CA 1
ATOM 554 C C . THR A 1 75 ? -19.483 3.501 35.167 1.00 6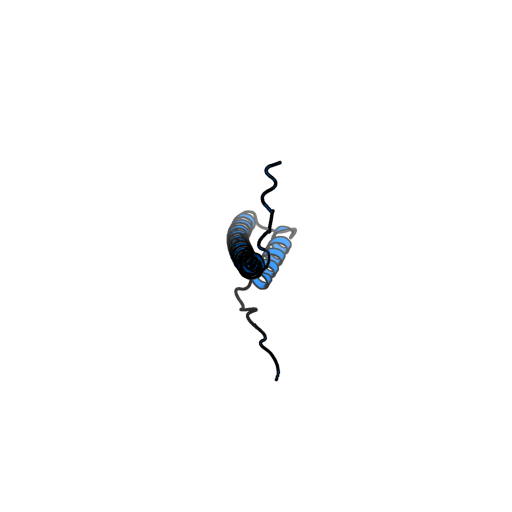1.22 75 THR A C 1
ATOM 556 O O . THR A 1 75 ? -19.380 3.837 36.344 1.00 61.22 75 THR A O 1
ATOM 559 N N . GLU A 1 76 ? -20.678 3.499 34.565 1.00 57.78 76 GLU A N 1
ATOM 560 C CA . GLU A 1 76 ? -21.923 3.843 35.279 1.00 57.78 76 GLU A CA 1
ATOM 561 C C . GLU A 1 76 ? -22.350 2.791 36.330 1.00 57.78 76 GLU A C 1
ATOM 563 O O . GLU A 1 76 ? -23.211 3.076 37.163 1.00 57.78 76 GLU A O 1
ATOM 568 N N . SER A 1 77 ? -21.753 1.588 36.337 1.00 55.44 77 SER A N 1
ATOM 569 C CA . SER A 1 77 ? -22.156 0.491 37.235 1.00 55.44 77 SER A CA 1
ATOM 570 C C . SER A 1 77 ? -21.231 0.248 38.437 1.00 55.44 77 SER A C 1
ATOM 572 O O . SER A 1 77 ? -21.602 -0.552 39.298 1.00 55.44 77 SER A O 1
ATOM 574 N N . ASP A 1 78 ? -20.080 0.919 38.543 1.00 55.22 78 ASP A N 1
ATOM 575 C CA . ASP A 1 78 ? -19.145 0.757 39.669 1.00 55.22 78 ASP A CA 1
ATOM 576 C C . ASP A 1 78 ? -18.858 2.117 40.321 1.00 55.22 78 ASP A C 1
ATOM 578 O O . ASP A 1 78 ? -17.847 2.772 40.081 1.00 55.22 78 ASP A O 1
ATOM 582 N N . ALA A 1 79 ? -19.805 2.586 41.136 1.00 59.91 79 ALA A N 1
ATOM 583 C CA . ALA A 1 79 ? -19.529 3.662 42.078 1.00 59.91 79 ALA A CA 1
ATOM 584 C C . ALA A 1 79 ? -18.690 3.084 43.234 1.00 59.91 79 ALA A C 1
ATOM 586 O O . ALA A 1 79 ? -19.205 2.229 43.964 1.00 59.91 79 ALA A O 1
ATOM 587 N N . PRO A 1 80 ? -17.448 3.547 43.478 1.00 57.84 80 PRO A N 1
ATOM 588 C CA . PRO A 1 80 ? -16.737 3.183 44.689 1.00 57.84 80 PRO A CA 1
ATOM 589 C C . PRO A 1 80 ? -17.422 3.896 45.857 1.00 57.84 80 PRO A C 1
ATOM 591 O O . PRO A 1 80 ? -17.242 5.090 46.101 1.00 57.84 80 PRO A O 1
ATOM 594 N N . GLY A 1 81 ? -18.259 3.154 46.577 1.00 62.41 81 GLY A N 1
ATOM 595 C CA . GLY A 1 81 ? -18.707 3.541 47.902 1.00 62.41 81 GLY A CA 1
ATOM 596 C C . GLY A 1 81 ? -17.537 3.453 48.874 1.00 62.41 81 GLY A C 1
ATOM 597 O O . GLY A 1 81 ? -17.428 2.469 49.597 1.00 62.41 81 GLY A O 1
ATOM 598 N N . GLU A 1 82 ? -16.670 4.465 48.917 1.00 55.59 82 GLU A N 1
ATOM 599 C CA . GLU A 1 82 ? -15.762 4.632 50.051 1.00 55.59 82 GLU A CA 1
ATOM 600 C C . GLU A 1 82 ? -16.396 5.555 51.090 1.00 55.59 82 GLU A C 1
ATOM 602 O O . GLU A 1 82 ? -16.481 6.778 50.974 1.00 55.59 82 GLU A O 1
ATOM 607 N N . SER A 1 83 ? -16.919 4.854 52.094 1.00 53.78 83 SER A N 1
ATOM 608 C CA . SER A 1 83 ? -17.448 5.315 53.362 1.00 53.78 83 SER A CA 1
ATOM 609 C C . SER A 1 83 ? -16.546 6.349 54.023 1.00 53.78 83 SER A C 1
ATOM 611 O O . SER A 1 83 ? -15.347 6.141 54.199 1.00 53.78 83 SER A O 1
ATOM 613 N N . SER A 1 84 ? -17.177 7.413 54.515 1.00 60.28 84 SER A N 1
ATOM 614 C CA . SER A 1 84 ? -16.645 8.228 55.598 1.00 60.28 84 SER A CA 1
ATOM 615 C C . SER A 1 84 ? -16.128 7.342 56.738 1.00 60.28 84 SER A C 1
ATOM 617 O O . SER A 1 84 ? -16.808 6.409 57.168 1.00 60.28 84 SER A O 1
ATOM 619 N N . GLY A 1 85 ? -14.940 7.672 57.233 1.00 58.41 85 GLY A N 1
ATOM 620 C CA . GLY A 1 85 ? -14.355 7.136 58.455 1.00 58.41 85 GLY A CA 1
ATOM 621 C C . GLY A 1 85 ? -13.627 8.257 59.190 1.00 58.41 85 GLY A C 1
ATOM 622 O O . GLY A 1 85 ? -12.403 8.296 59.193 1.00 58.41 85 GLY A O 1
ATOM 623 N N . ASP A 1 86 ? -14.398 9.204 59.728 1.0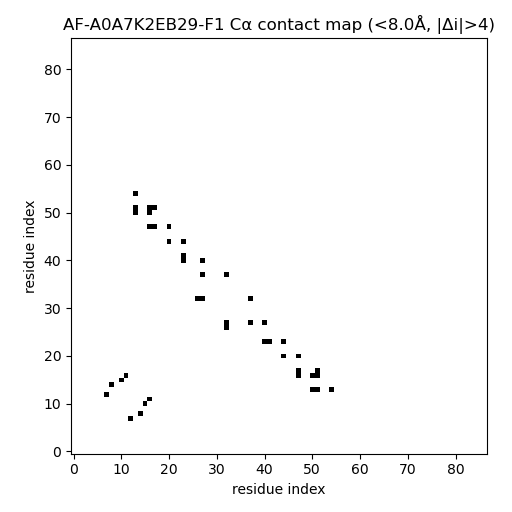0 55.56 86 ASP A N 1
ATOM 624 C CA . ASP A 1 86 ? -13.954 10.150 60.756 1.00 55.56 86 ASP A CA 1
ATOM 625 C C . ASP A 1 86 ? -14.079 9.435 62.111 1.00 55.56 86 ASP A C 1
ATOM 627 O O . ASP A 1 86 ? -15.169 8.976 62.469 1.00 55.56 86 ASP A O 1
ATOM 631 N N . GLY A 1 87 ? -12.954 9.260 62.807 1.00 61.28 87 GLY A N 1
ATOM 632 C CA . GLY A 1 87 ? -12.859 8.576 64.099 1.00 61.28 87 GLY A CA 1
ATOM 633 C C . GLY A 1 87 ? -11.447 8.593 64.658 1.00 61.28 87 GLY A C 1
ATOM 634 O O . GLY A 1 87 ? -10.617 7.814 64.144 1.00 61.28 87 GLY A O 1
#

Mean predicted aligned error: 11.87 Å

pLDDT: mean 79.21, std 18.04, range [37.62, 94.75]

Secondary structure (DSSP, 8-state):
----------TTSHHHHHHHHHHHHHHHSSTT--HHHHHHHHHHHHHHHHHHHHHHHHHHHHHHHHHHHHHHHHHTT----------

Radius of gyration: 24.46 Å; Cα contacts (8 Å, |Δi|>4): 22; chains: 1; bounding box: 49×25×81 Å

Foldseek 3Di:
DDDDDPPPPDCLDLVVLVVLLVVLVVQVPDPPRDPVNVVVSVVSNVVSVVVNVVVVVVVVVVVVVVVVVVVVVVVVPDDPPPDDDDD